Protein AF-A0A9D0THS8-F1 (afdb_monomer)

Sequence (162 aa):
NPSSRLIESGIALSIIFAAWNNLHPRFNQNRWKLAFAFGLLHGFGFAAVLADLGLSSKSLALSLLGFNIGVETGQLVILLFLFPLTFRLRNKYYYPGWILQRGSLAAASVAFIWLIERGANQNFSQAEFSLLSLLVFLSIFLIFTKATSGQVPRAVPLKTAP

Radius of gyration: 21.07 Å; Cα contacts (8 Å, |Δi|>4): 70; chains: 1; bounding box: 44×38×83 Å

Mean predicted aligned error: 11.08 Å

Solvent-accessible surface area (backbone atoms only — not comparable to full-atom values): 9140 Å² total; per-residue (Å²): 114,75,66,59,40,54,42,55,33,49,51,22,51,50,44,33,51,52,21,49,37,68,71,51,69,78,56,70,91,47,48,68,60,52,51,50,52,50,49,51,56,50,50,51,44,53,49,52,60,50,51,74,69,70,52,53,73,68,55,47,53,50,51,53,50,52,47,52,54,50,50,54,50,51,51,51,53,51,46,69,60,48,45,62,56,49,63,72,43,63,84,44,89,64,52,66,62,55,51,51,44,50,52,22,51,50,48,25,51,56,22,48,54,54,28,49,35,48,71,70,72,47,82,71,52,72,64,57,52,50,49,53,52,48,52,52,50,48,52,52,50,53,55,47,53,61,64,71,65,64,79,67,78,76,76,78,78,79,75,79,76,132

Structure (mmCIF, N/CA/C/O backbone):
data_AF-A0A9D0THS8-F1
#
_entry.id   AF-A0A9D0THS8-F1
#
loop_
_atom_site.group_PDB
_atom_site.id
_atom_site.type_symbol
_atom_site.label_atom_id
_atom_site.label_alt_id
_atom_site.label_comp_id
_atom_site.label_asym_id
_atom_site.label_entity_id
_atom_site.label_seq_id
_atom_site.pdbx_PDB_ins_code
_atom_site.Cartn_x
_atom_site.Cartn_y
_atom_site.Cartn_z
_atom_site.occupancy
_atom_site.B_iso_or_equiv
_atom_site.auth_seq_id
_atom_site.auth_comp_id
_atom_site.auth_asym_id
_atom_site.auth_atom_id
_atom_site.pdbx_PDB_model_num
ATOM 1 N N . ASN A 1 1 ? 19.935 -5.383 -10.721 1.00 55.69 1 ASN A N 1
ATOM 2 C CA . ASN A 1 1 ? 19.893 -3.928 -10.967 1.00 55.69 1 ASN A CA 1
ATOM 3 C C . ASN A 1 1 ? 19.774 -3.146 -9.665 1.00 55.69 1 ASN A C 1
ATOM 5 O O . ASN A 1 1 ? 18.837 -3.404 -8.918 1.00 55.69 1 ASN A O 1
ATOM 9 N N . PRO A 1 2 ? 20.701 -2.219 -9.364 1.00 61.91 2 PRO A N 1
ATOM 10 C CA . PRO A 1 2 ? 20.626 -1.364 -8.174 1.00 61.91 2 PRO A CA 1
ATOM 11 C C . PRO A 1 2 ? 19.379 -0.458 -8.165 1.00 61.91 2 PRO A C 1
ATOM 13 O O . PRO A 1 2 ? 18.838 -0.187 -7.100 1.00 61.91 2 PRO A O 1
ATOM 16 N N . SER A 1 3 ? 18.863 -0.071 -9.337 1.00 73.62 3 SER A N 1
ATOM 17 C CA . SER A 1 3 ? 17.634 0.724 -9.485 1.00 73.62 3 SER A CA 1
ATOM 18 C C . SER A 1 3 ? 16.372 0.015 -8.973 1.00 73.62 3 SER A C 1
ATOM 20 O O . SER A 1 3 ? 15.618 0.618 -8.215 1.00 73.62 3 SER A O 1
ATOM 22 N N . SER A 1 4 ? 16.169 -1.269 -9.305 1.00 78.31 4 SER A N 1
ATOM 23 C CA . SER A 1 4 ? 15.021 -2.062 -8.811 1.00 78.31 4 SER A CA 1
ATOM 24 C C . SER A 1 4 ? 14.984 -2.109 -7.286 1.00 78.31 4 SER A C 1
ATOM 26 O O . SER A 1 4 ? 13.946 -1.902 -6.669 1.00 78.31 4 SER A O 1
ATOM 28 N N . ARG A 1 5 ? 16.151 -2.274 -6.653 1.00 80.56 5 ARG A N 1
ATOM 29 C CA . ARG A 1 5 ? 16.249 -2.333 -5.188 1.00 80.56 5 ARG A CA 1
ATOM 30 C C . ARG A 1 5 ? 15.841 -1.027 -4.528 1.00 80.56 5 ARG A C 1
ATOM 32 O O . ARG A 1 5 ? 15.177 -1.062 -3.497 1.00 80.56 5 ARG A O 1
ATOM 39 N N . LEU A 1 6 ? 16.226 0.113 -5.104 1.00 84.31 6 LEU A N 1
ATOM 40 C CA . LEU A 1 6 ? 15.826 1.426 -4.595 1.00 84.31 6 LEU A CA 1
ATOM 41 C C . LEU A 1 6 ? 14.312 1.625 -4.699 1.00 84.31 6 LEU A C 1
ATOM 43 O O . LEU A 1 6 ? 13.701 2.123 -3.757 1.00 84.31 6 LEU A O 1
ATOM 47 N N . ILE A 1 7 ? 13.710 1.187 -5.805 1.00 84.88 7 ILE A N 1
ATOM 48 C CA . ILE A 1 7 ? 12.260 1.226 -6.011 1.00 84.88 7 ILE A CA 1
ATOM 49 C C . ILE A 1 7 ? 11.552 0.351 -4.972 1.00 84.88 7 ILE A C 1
ATOM 51 O O . ILE A 1 7 ? 10.692 0.841 -4.248 1.00 84.88 7 ILE A O 1
ATOM 55 N N . GLU A 1 8 ? 11.939 -0.919 -4.853 1.00 84.75 8 GLU A N 1
ATOM 56 C CA . GLU A 1 8 ? 11.339 -1.870 -3.909 1.00 84.75 8 GLU A CA 1
ATOM 57 C C . GLU A 1 8 ? 11.507 -1.410 -2.452 1.00 84.75 8 GLU A C 1
ATOM 59 O O . GLU A 1 8 ? 10.559 -1.455 -1.669 1.00 84.75 8 GLU A O 1
ATOM 64 N N . SER A 1 9 ? 12.674 -0.859 -2.104 1.00 89.44 9 SER A N 1
ATOM 65 C CA . SER A 1 9 ? 12.918 -0.263 -0.783 1.00 89.44 9 SER A CA 1
ATOM 66 C C . SER A 1 9 ? 12.047 0.975 -0.548 1.00 89.44 9 SER A C 1
ATOM 68 O O . SER A 1 9 ? 11.513 1.160 0.545 1.00 89.44 9 SER A O 1
ATOM 70 N N . GLY A 1 10 ? 11.852 1.810 -1.573 1.00 88.25 10 GLY A N 1
ATOM 71 C CA . GLY A 1 10 ? 10.934 2.948 -1.531 1.00 88.25 10 GLY A CA 1
ATOM 72 C C . GLY A 1 10 ? 9.480 2.519 -1.318 1.00 88.25 10 GLY A C 1
ATOM 73 O O . GLY A 1 10 ? 8.766 3.137 -0.525 1.00 88.25 10 GLY A O 1
ATOM 74 N N . ILE A 1 11 ? 9.051 1.426 -1.959 1.00 87.56 11 ILE A N 1
ATOM 75 C CA . ILE A 1 11 ? 7.718 0.841 -1.765 1.00 87.56 11 ILE A CA 1
ATOM 76 C C . ILE A 1 11 ? 7.584 0.354 -0.317 1.00 87.56 11 ILE A C 1
ATOM 78 O O . ILE A 1 11 ? 6.630 0.738 0.362 1.00 87.56 11 ILE A O 1
ATOM 82 N N . ALA A 1 12 ? 8.549 -0.410 0.197 1.00 89.00 12 ALA A N 1
ATOM 83 C CA . ALA A 1 12 ? 8.547 -0.879 1.582 1.00 89.00 12 ALA A CA 1
ATOM 84 C C . ALA A 1 12 ? 8.477 0.286 2.592 1.00 89.00 12 ALA A C 1
ATOM 86 O O . ALA A 1 12 ? 7.635 0.290 3.493 1.00 89.00 12 ALA A O 1
ATOM 87 N N . LEU A 1 13 ? 9.285 1.333 2.395 1.00 91.00 13 LEU A N 1
ATOM 88 C CA . LEU A 1 13 ? 9.259 2.549 3.215 1.00 91.00 13 LEU A CA 1
ATOM 89 C C . LEU A 1 13 ? 7.905 3.264 3.169 1.00 91.00 13 LEU A C 1
ATOM 91 O O . LEU A 1 13 ? 7.436 3.747 4.201 1.00 91.00 13 LEU A O 1
ATOM 95 N N . SER A 1 14 ? 7.244 3.305 2.009 1.00 89.12 14 SER A N 1
ATOM 96 C CA . SER A 1 14 ? 5.910 3.904 1.885 1.00 89.12 14 SER A CA 1
ATOM 97 C C . SER A 1 14 ? 4.859 3.166 2.725 1.00 89.12 14 SER A C 1
ATOM 99 O O . SER A 1 14 ? 4.018 3.811 3.352 1.00 89.12 14 SER A O 1
ATOM 101 N N . ILE A 1 15 ? 4.951 1.832 2.825 1.00 89.12 15 ILE A N 1
ATOM 102 C CA . ILE A 1 15 ? 4.054 1.010 3.653 1.00 89.12 15 ILE A CA 1
ATOM 103 C C . ILE A 1 15 ? 4.320 1.266 5.139 1.00 89.12 15 ILE A C 1
ATOM 105 O O . ILE A 1 15 ? 3.374 1.467 5.902 1.00 89.12 15 ILE A O 1
ATOM 109 N N . ILE A 1 16 ? 5.591 1.326 5.551 1.00 90.75 16 ILE A N 1
ATOM 110 C CA . ILE A 1 16 ? 5.978 1.667 6.930 1.00 90.75 16 ILE A CA 1
ATOM 111 C C . ILE A 1 16 ? 5.442 3.054 7.302 1.00 90.75 16 ILE A C 1
ATOM 113 O O . ILE A 1 16 ? 4.838 3.220 8.364 1.00 90.75 16 ILE A O 1
ATOM 117 N N . PHE A 1 17 ? 5.607 4.044 6.420 1.00 90.19 17 PHE A N 1
ATOM 118 C CA . PHE A 1 17 ? 5.069 5.385 6.636 1.00 90.19 17 PHE A CA 1
ATOM 119 C C . PHE A 1 17 ? 3.543 5.369 6.750 1.00 90.19 17 PHE A C 1
ATOM 121 O O . PHE A 1 17 ? 2.991 5.994 7.656 1.00 90.19 17 PHE A O 1
ATOM 128 N N . ALA A 1 18 ? 2.846 4.664 5.853 1.00 85.19 18 ALA A N 1
ATOM 129 C CA . ALA A 1 18 ? 1.389 4.575 5.870 1.00 85.19 18 ALA A CA 1
ATOM 130 C C . ALA A 1 18 ? 0.883 3.948 7.178 1.00 85.19 18 ALA A C 1
ATOM 132 O O . ALA A 1 18 ? -0.021 4.488 7.816 1.00 85.19 18 ALA A O 1
ATOM 133 N N . ALA A 1 19 ? 1.518 2.862 7.623 1.00 86.06 19 ALA A N 1
ATOM 134 C CA . ALA A 1 19 ? 1.238 2.223 8.901 1.00 86.06 19 ALA A CA 1
ATOM 135 C C . ALA A 1 19 ? 1.489 3.163 10.088 1.00 86.06 19 ALA A C 1
ATOM 137 O O . ALA A 1 19 ? 0.646 3.283 10.978 1.00 86.06 19 ALA A O 1
ATOM 138 N N . TRP A 1 20 ? 2.609 3.885 10.094 1.00 89.56 20 TRP A N 1
ATOM 139 C CA . TRP A 1 20 ? 2.895 4.868 11.135 1.00 89.56 20 TRP A CA 1
ATOM 140 C C . TRP A 1 20 ? 1.864 6.003 11.161 1.00 89.56 20 TRP A C 1
ATOM 142 O O . TRP A 1 20 ? 1.381 6.353 12.237 1.00 89.56 20 TRP A O 1
ATOM 152 N N . ASN A 1 21 ? 1.465 6.532 10.000 1.00 85.44 21 ASN A N 1
ATOM 153 C CA . ASN A 1 21 ? 0.441 7.573 9.902 1.00 85.44 21 ASN A CA 1
ATOM 154 C C . ASN A 1 21 ? -0.964 7.059 10.276 1.00 85.44 21 ASN A C 1
ATOM 156 O O . ASN A 1 21 ? -1.786 7.840 10.744 1.00 85.44 21 ASN A O 1
ATOM 160 N N . ASN A 1 22 ? -1.247 5.762 10.137 1.00 83.62 22 ASN A N 1
ATOM 161 C CA . ASN A 1 22 ? -2.479 5.1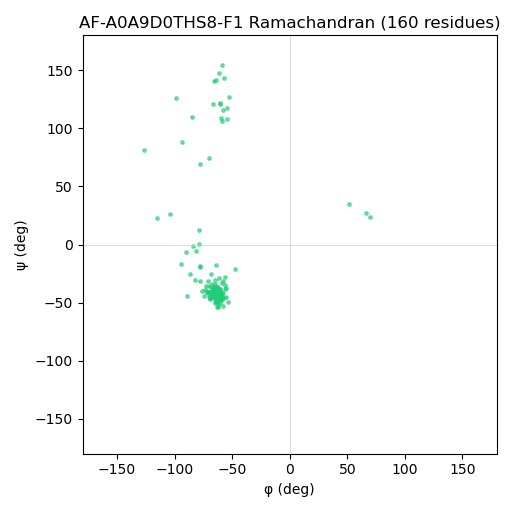66 10.666 1.00 83.62 22 ASN A CA 1
ATOM 162 C C . ASN A 1 22 ? -2.487 5.110 12.204 1.00 83.62 22 ASN A C 1
ATOM 164 O O . ASN A 1 22 ? -3.538 5.296 12.814 1.00 83.62 22 ASN A O 1
ATOM 168 N N . LEU A 1 23 ? -1.329 4.872 12.830 1.00 83.25 23 LEU A N 1
ATOM 169 C CA . LEU A 1 23 ? -1.169 4.863 14.292 1.00 83.25 23 LEU A CA 1
ATOM 170 C C . LEU A 1 23 ? -1.139 6.276 14.886 1.00 83.25 23 LEU A C 1
ATOM 172 O O . LEU A 1 23 ? -1.712 6.523 15.945 1.00 83.25 23 LEU A O 1
ATOM 176 N N . HIS A 1 24 ? -0.474 7.198 14.194 1.00 84.62 24 HIS A N 1
ATOM 177 C CA . HIS A 1 24 ? -0.273 8.585 14.595 1.00 84.62 24 HIS A CA 1
ATOM 178 C C . HIS A 1 24 ? -0.745 9.500 13.457 1.00 84.62 24 HIS A C 1
ATOM 180 O O . HIS A 1 24 ? 0.083 9.955 12.665 1.00 84.62 24 HIS A O 1
ATOM 186 N N . PRO A 1 25 ? -2.060 9.773 13.345 1.00 78.25 25 PRO A N 1
ATOM 187 C CA . PRO A 1 25 ? -2.654 10.486 12.212 1.00 78.25 25 PRO A CA 1
ATOM 188 C C . PRO A 1 25 ? -2.280 11.974 12.188 1.00 78.25 25 PRO A C 1
ATOM 190 O O . PRO A 1 25 ? -3.091 12.851 12.482 1.00 78.25 25 PRO A O 1
ATOM 193 N N . ARG A 1 26 ? -1.031 12.270 11.808 1.00 77.81 26 ARG A N 1
ATOM 194 C CA . ARG A 1 26 ? -0.480 13.627 11.684 1.00 77.81 26 ARG A CA 1
ATOM 195 C C . ARG A 1 26 ? -0.750 14.264 10.326 1.00 77.81 26 ARG A C 1
ATOM 197 O O . ARG A 1 26 ? -0.839 15.483 10.247 1.00 77.81 26 ARG A O 1
ATOM 204 N N . PHE A 1 27 ? -0.938 13.472 9.270 1.00 76.69 27 PHE A N 1
ATOM 205 C CA . PHE A 1 27 ? -1.118 13.982 7.903 1.00 76.69 27 PHE A CA 1
ATOM 206 C C . PHE A 1 27 ? -2.570 13.937 7.402 1.00 76.69 27 PHE A C 1
ATOM 208 O O . PHE A 1 27 ? -2.820 13.896 6.198 1.00 76.69 27 PHE A O 1
ATOM 215 N N . ASN A 1 28 ? -3.555 13.982 8.305 1.00 70.38 28 ASN A N 1
ATOM 216 C CA . ASN A 1 28 ? -4.971 13.869 7.935 1.00 70.38 28 ASN A CA 1
ATOM 217 C C . ASN A 1 28 ? -5.461 14.940 6.949 1.00 70.38 28 ASN A C 1
ATOM 219 O O . ASN A 1 28 ? -6.301 14.634 6.107 1.00 70.38 28 ASN A O 1
ATOM 223 N N . GLN A 1 29 ? -4.923 16.159 7.009 1.00 72.50 29 GLN A N 1
ATOM 224 C CA . GLN A 1 29 ? -5.336 17.254 6.121 1.00 72.50 29 GLN A CA 1
ATOM 225 C C . GLN A 1 29 ? -4.738 17.146 4.704 1.00 72.50 29 GLN A C 1
ATOM 227 O O . GLN A 1 29 ? -5.265 17.728 3.763 1.00 72.50 29 GLN A O 1
ATOM 232 N N . ASN A 1 30 ? -3.672 16.355 4.523 1.00 80.06 30 ASN A N 1
ATOM 233 C CA . ASN A 1 30 ? -2.935 16.220 3.260 1.00 80.06 30 ASN A CA 1
ATOM 234 C C . ASN A 1 30 ? -3.027 14.804 2.663 1.00 80.06 30 ASN A C 1
ATOM 236 O O . A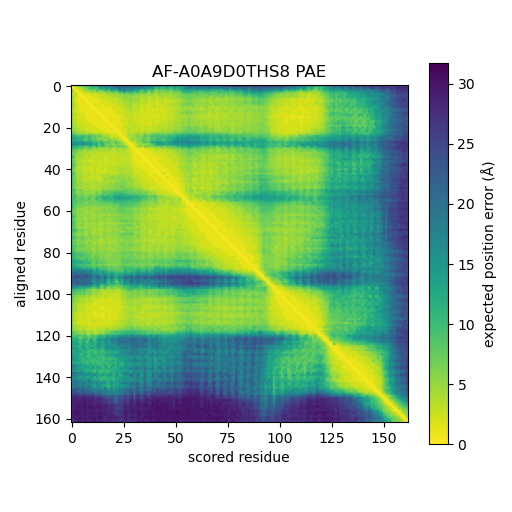SN A 1 30 ? -2.170 14.405 1.874 1.00 80.06 30 ASN A O 1
ATOM 240 N N . ARG A 1 31 ? -4.065 14.033 3.016 1.00 78.31 31 ARG A N 1
ATOM 241 C CA . ARG A 1 31 ? -4.236 12.637 2.569 1.00 78.31 31 ARG A CA 1
ATOM 242 C C . ARG A 1 31 ? -4.207 12.478 1.050 1.00 78.31 31 ARG A C 1
ATOM 244 O O . ARG A 1 31 ? -3.615 11.523 0.566 1.00 78.31 31 ARG A O 1
ATOM 251 N N . TRP A 1 32 ? -4.779 13.423 0.304 1.00 82.94 32 TRP A N 1
ATOM 252 C CA . TRP A 1 32 ? -4.767 13.381 -1.161 1.00 82.94 32 TRP A CA 1
ATOM 253 C C . TRP A 1 32 ? -3.348 13.513 -1.739 1.00 82.94 32 TRP A C 1
ATOM 255 O O . TRP A 1 32 ? -3.007 12.807 -2.683 1.00 82.94 32 TRP A O 1
ATOM 265 N N . LYS A 1 33 ? -2.488 14.349 -1.131 1.00 86.94 33 LYS A N 1
ATOM 266 C CA . LYS A 1 33 ? -1.081 14.503 -1.541 1.00 86.94 33 LYS A CA 1
ATOM 267 C C . LYS A 1 33 ? -0.295 13.223 -1.285 1.00 86.94 33 LYS A C 1
ATOM 269 O O . LYS A 1 33 ? 0.488 12.809 -2.131 1.00 86.94 33 LYS A O 1
ATOM 274 N N . LEU A 1 34 ? -0.527 12.591 -0.133 1.00 82.00 34 LEU A N 1
ATOM 275 C CA . LEU A 1 34 ? 0.081 11.303 0.201 1.00 82.00 34 LEU A CA 1
ATOM 276 C C . LEU A 1 34 ? -0.380 10.197 -0.750 1.00 82.00 34 LEU A C 1
ATOM 278 O O . LEU A 1 34 ? 0.456 9.459 -1.258 1.00 82.00 34 LEU A O 1
ATOM 282 N N . ALA A 1 35 ? -1.682 10.116 -1.034 1.00 81.25 35 ALA A N 1
ATOM 283 C CA . ALA A 1 35 ? -2.230 9.153 -1.984 1.00 81.25 35 ALA A CA 1
ATOM 284 C C . ALA A 1 35 ? -1.628 9.337 -3.385 1.00 81.25 35 ALA A C 1
ATOM 286 O O . ALA A 1 35 ? -1.231 8.359 -4.010 1.00 81.25 35 ALA A O 1
ATOM 287 N N . PHE A 1 36 ? -1.480 10.583 -3.842 1.00 83.94 36 PHE A N 1
ATOM 288 C CA . PHE A 1 36 ? -0.831 10.893 -5.114 1.00 83.94 36 PHE A CA 1
ATOM 289 C C . PHE A 1 36 ? 0.654 10.499 -5.128 1.00 83.94 36 PHE A C 1
ATOM 291 O O . PHE A 1 36 ? 1.103 9.827 -6.052 1.00 83.94 36 PHE A O 1
ATOM 298 N N . ALA A 1 37 ? 1.414 10.862 -4.089 1.00 87.69 37 ALA A N 1
ATOM 299 C CA . ALA A 1 37 ? 2.835 10.530 -3.988 1.00 87.69 37 ALA A CA 1
ATOM 300 C C . ALA A 1 37 ? 3.075 9.012 -3.942 1.00 87.69 37 ALA A C 1
ATOM 302 O O . ALA A 1 37 ? 3.963 8.502 -4.624 1.00 87.69 37 ALA A O 1
ATOM 303 N N . PHE A 1 38 ? 2.261 8.281 -3.177 1.00 86.38 38 PHE A N 1
ATOM 304 C CA . PHE A 1 38 ? 2.308 6.820 -3.144 1.00 86.38 38 PHE A CA 1
ATOM 305 C C . PHE A 1 38 ? 1.881 6.214 -4.475 1.00 86.38 38 PHE A C 1
ATOM 307 O O . PHE A 1 38 ? 2.574 5.334 -4.974 1.00 86.38 38 PHE A O 1
ATOM 314 N N . GLY A 1 39 ? 0.824 6.731 -5.101 1.00 84.19 39 GLY A N 1
ATOM 315 C CA . GLY A 1 39 ? 0.403 6.306 -6.434 1.00 84.19 39 GLY A CA 1
ATOM 316 C C . GLY A 1 39 ? 1.520 6.438 -7.471 1.00 84.19 39 GLY A C 1
ATOM 317 O O . GLY A 1 39 ? 1.782 5.489 -8.203 1.00 84.19 39 GLY A O 1
ATOM 318 N N . LEU A 1 40 ? 2.242 7.564 -7.488 1.00 86.56 40 LEU A N 1
ATOM 319 C CA . LEU A 1 40 ? 3.387 7.760 -8.384 1.00 86.56 40 LEU A CA 1
ATOM 320 C C . LEU A 1 40 ? 4.533 6.788 -8.095 1.00 86.56 40 LEU A C 1
ATOM 322 O O . LEU A 1 40 ? 5.046 6.160 -9.017 1.00 86.56 40 LEU A O 1
ATOM 326 N N . LEU A 1 41 ? 4.928 6.647 -6.827 1.00 84.31 41 LEU A N 1
ATOM 327 C CA . LEU A 1 41 ? 6.030 5.765 -6.435 1.00 84.31 41 LEU A CA 1
ATOM 328 C C . LEU A 1 41 ? 5.744 4.311 -6.835 1.00 84.31 41 LEU A C 1
ATOM 330 O O . LEU A 1 41 ? 6.592 3.650 -7.435 1.00 84.31 41 LEU A O 1
ATOM 334 N N . HIS A 1 42 ? 4.538 3.826 -6.541 1.00 84.81 42 HIS A N 1
ATOM 335 C CA . HIS A 1 42 ? 4.119 2.461 -6.866 1.00 84.81 42 HIS A CA 1
ATOM 336 C C . HIS A 1 42 ? 3.931 2.275 -8.375 1.00 84.81 42 HIS A C 1
ATOM 338 O O . HIS A 1 42 ? 4.370 1.266 -8.925 1.00 84.81 42 HIS A O 1
ATOM 344 N N . GLY A 1 43 ? 3.349 3.265 -9.060 1.00 84.69 43 GLY A N 1
ATOM 345 C CA . GLY A 1 43 ? 3.167 3.259 -10.510 1.00 84.69 43 GLY A CA 1
ATOM 346 C C . GLY A 1 43 ? 4.491 3.190 -11.273 1.00 84.69 43 GLY A C 1
ATOM 347 O O . GLY A 1 43 ? 4.615 2.394 -12.201 1.00 84.69 43 GLY A O 1
ATOM 348 N N . PHE A 1 44 ? 5.509 3.947 -10.849 1.00 84.81 44 PHE A N 1
ATOM 349 C CA . PHE A 1 44 ? 6.851 3.847 -11.429 1.00 84.81 44 PHE A CA 1
ATOM 350 C C . PHE A 1 44 ? 7.518 2.508 -11.136 1.00 84.81 44 PHE A C 1
ATOM 352 O O . PHE A 1 44 ? 8.181 1.962 -12.017 1.00 84.81 44 PHE A O 1
ATOM 359 N N . GLY A 1 45 ? 7.324 1.951 -9.938 1.00 84.38 45 GLY A N 1
ATOM 360 C CA . GLY A 1 45 ? 7.877 0.641 -9.620 1.00 84.38 45 GLY A CA 1
ATOM 361 C C . GLY A 1 45 ? 7.285 -0.480 -10.465 1.00 84.38 45 GLY A C 1
ATOM 362 O O . GLY A 1 45 ? 8.020 -1.303 -11.004 1.00 84.38 45 GLY A O 1
ATOM 363 N N . PHE A 1 46 ? 5.972 -0.457 -10.673 1.00 84.31 46 PHE A N 1
ATOM 364 C CA . PHE A 1 46 ? 5.304 -1.391 -11.572 1.00 84.31 46 PHE A CA 1
ATOM 365 C C . PHE A 1 46 ? 5.714 -1.187 -13.039 1.00 84.31 46 PHE A C 1
ATOM 367 O O . PHE A 1 46 ? 5.991 -2.157 -13.745 1.00 84.31 46 PHE A O 1
ATOM 374 N N . ALA A 1 47 ? 5.819 0.067 -13.493 1.00 84.69 47 ALA A N 1
ATOM 375 C CA . ALA A 1 47 ? 6.272 0.386 -14.845 1.00 84.69 47 ALA A CA 1
ATOM 376 C C . ALA A 1 47 ? 7.701 -0.109 -15.116 1.00 84.69 47 ALA A C 1
ATOM 378 O O . ALA A 1 47 ? 7.958 -0.613 -16.206 1.00 84.69 47 ALA A O 1
ATOM 379 N N . ALA A 1 48 ? 8.609 -0.009 -14.139 1.00 82.88 48 ALA A N 1
ATOM 380 C CA . ALA A 1 48 ? 9.974 -0.520 -14.259 1.00 82.88 48 ALA A CA 1
ATOM 381 C C . ALA A 1 48 ? 9.997 -2.044 -14.464 1.00 82.88 48 ALA A C 1
ATOM 383 O O . ALA A 1 48 ? 10.661 -2.526 -15.376 1.00 82.88 48 ALA A O 1
ATOM 384 N N . VAL A 1 49 ? 9.198 -2.789 -13.692 1.00 83.06 49 VAL A N 1
ATOM 385 C CA . VAL A 1 49 ? 9.073 -4.250 -13.844 1.00 83.06 49 VAL A CA 1
ATOM 386 C C . VAL A 1 49 ? 8.491 -4.627 -15.209 1.00 83.06 49 VAL A C 1
ATOM 388 O O . VAL A 1 49 ? 8.973 -5.554 -15.851 1.00 83.06 49 VAL A O 1
ATOM 391 N N . LEU A 1 50 ? 7.472 -3.907 -15.687 1.00 83.88 50 LEU A N 1
ATOM 392 C CA . LEU A 1 50 ? 6.899 -4.142 -17.017 1.00 83.88 50 LEU A CA 1
ATOM 393 C C . LEU A 1 50 ? 7.861 -3.774 -18.155 1.00 83.88 50 LEU A C 1
ATOM 395 O O . LEU A 1 50 ? 7.832 -4.413 -19.206 1.00 83.88 50 LEU A O 1
ATOM 399 N N . ALA A 1 51 ? 8.694 -2.749 -17.971 1.00 81.19 51 ALA A N 1
ATOM 400 C CA . ALA A 1 51 ? 9.701 -2.358 -18.952 1.00 81.19 51 ALA A CA 1
ATOM 401 C C . ALA A 1 51 ? 10.778 -3.443 -19.117 1.00 81.19 51 ALA A C 1
ATOM 403 O O . ALA A 1 51 ? 11.195 -3.714 -20.244 1.00 81.19 51 ALA A O 1
ATOM 404 N N . ASP A 1 52 ? 11.147 -4.129 -18.030 1.00 84.31 52 ASP A N 1
ATOM 405 C CA . ASP A 1 52 ? 12.087 -5.258 -18.054 1.00 84.31 52 ASP A CA 1
ATOM 406 C C . ASP A 1 52 ? 11.552 -6.468 -18.852 1.00 84.31 52 ASP A C 1
ATOM 408 O O . ASP A 1 52 ? 12.333 -7.305 -19.301 1.00 84.31 52 ASP A O 1
ATOM 412 N N . LEU A 1 53 ? 10.237 -6.545 -19.107 1.00 85.25 53 LEU A N 1
ATOM 413 C CA . LEU A 1 53 ? 9.625 -7.574 -19.964 1.00 85.25 53 LEU A CA 1
ATOM 414 C C . LEU A 1 53 ? 9.787 -7.295 -21.472 1.00 85.25 53 LEU A C 1
ATOM 416 O O . LEU A 1 53 ? 9.285 -8.064 -22.291 1.00 85.25 53 LEU A O 1
ATOM 420 N N . GLY A 1 54 ? 10.448 -6.199 -21.861 1.00 83.62 54 GLY A N 1
ATOM 421 C CA . GLY A 1 54 ? 10.692 -5.859 -23.268 1.00 83.62 54 GLY A CA 1
ATOM 422 C C . GLY A 1 54 ? 9.431 -5.451 -24.038 1.00 83.62 54 GLY A C 1
ATOM 423 O O . GLY A 1 54 ? 9.374 -5.579 -25.261 1.00 83.62 54 GLY A O 1
ATOM 424 N N . LEU A 1 55 ? 8.398 -4.979 -23.334 1.00 85.50 55 LEU A N 1
ATOM 425 C CA . LEU A 1 55 ? 7.139 -4.553 -23.940 1.00 85.50 55 LEU A CA 1
ATOM 426 C C . LEU A 1 55 ? 7.333 -3.317 -24.830 1.00 85.50 55 LEU A C 1
ATOM 428 O O . LEU A 1 55 ? 8.012 -2.359 -24.465 1.00 85.50 55 LEU A O 1
ATOM 432 N N . SER A 1 56 ? 6.639 -3.285 -25.971 1.00 89.81 56 SER A N 1
ATOM 433 C CA . SER A 1 56 ? 6.494 -2.054 -26.759 1.00 89.81 56 SER A CA 1
ATOM 434 C C . SER A 1 56 ? 5.828 -0.946 -25.929 1.00 89.81 56 SER A C 1
ATOM 436 O O . SER A 1 56 ? 5.019 -1.231 -25.038 1.00 89.81 56 SER A O 1
ATOM 438 N N . SER A 1 57 ? 6.074 0.327 -26.255 1.00 86.69 57 SER A N 1
ATOM 439 C CA . SER A 1 57 ? 5.470 1.464 -25.536 1.00 86.69 57 SER A CA 1
ATOM 440 C C . SER A 1 57 ? 3.937 1.408 -25.513 1.00 86.69 57 SER A C 1
ATOM 442 O O . SER A 1 57 ? 3.316 1.761 -24.512 1.00 86.69 57 SER A O 1
ATOM 444 N N . LYS A 1 58 ? 3.316 0.902 -26.589 1.00 90.81 58 LYS A N 1
ATOM 445 C CA . LYS A 1 58 ? 1.860 0.720 -26.674 1.00 90.81 58 LYS A CA 1
ATOM 446 C C . LYS A 1 58 ? 1.361 -0.362 -25.714 1.00 90.81 58 LYS A C 1
ATOM 448 O O . LYS A 1 58 ? 0.372 -0.146 -25.020 1.00 90.81 58 LYS A O 1
ATOM 453 N N . SER A 1 59 ? 2.040 -1.509 -25.656 1.00 89.31 59 SER A N 1
ATOM 454 C CA . SER A 1 59 ? 1.699 -2.575 -24.705 1.00 89.31 59 SER A CA 1
ATOM 455 C C . SER A 1 59 ? 1.939 -2.149 -23.260 1.00 89.31 59 SER A C 1
ATOM 457 O O . SER A 1 59 ? 1.091 -2.422 -22.424 1.00 89.31 59 SER A O 1
ATOM 459 N N . LEU A 1 60 ? 3.015 -1.405 -22.976 1.00 88.44 60 LEU A N 1
ATOM 460 C CA . LEU A 1 60 ? 3.273 -0.849 -21.647 1.00 88.44 60 LEU A CA 1
ATOM 461 C C . LEU A 1 60 ? 2.130 0.075 -21.203 1.00 88.44 60 LEU A C 1
ATOM 463 O O . LEU A 1 60 ? 1.604 -0.084 -20.105 1.00 88.44 60 LEU A O 1
ATOM 467 N N . ALA A 1 61 ? 1.697 0.996 -22.069 1.00 89.06 61 ALA A N 1
ATOM 468 C CA . ALA A 1 61 ? 0.581 1.893 -21.777 1.00 89.06 61 ALA A CA 1
ATOM 469 C C . ALA A 1 61 ? -0.732 1.131 -21.516 1.00 89.06 61 ALA A C 1
ATOM 471 O O . ALA A 1 61 ? -1.444 1.442 -20.562 1.00 89.06 61 ALA A O 1
ATOM 472 N N . LEU A 1 62 ? -1.034 0.101 -22.317 1.00 92.69 62 LEU A N 1
ATOM 473 C CA . LEU A 1 62 ? -2.206 -0.758 -22.108 1.00 92.69 62 LEU A CA 1
ATOM 474 C C . LEU A 1 62 ? -2.118 -1.554 -20.800 1.00 92.69 62 LEU 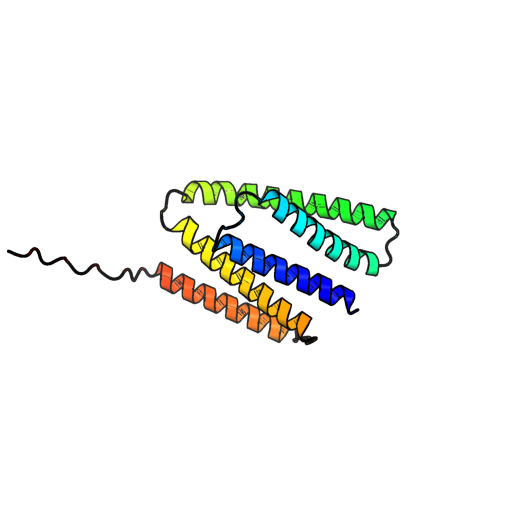A C 1
ATOM 476 O O . LEU A 1 62 ? -3.111 -1.636 -20.080 1.00 92.69 62 LEU A O 1
ATOM 480 N N . SER A 1 63 ? -0.948 -2.097 -20.461 1.00 90.12 63 SER A N 1
ATOM 481 C CA . SER A 1 63 ? -0.719 -2.805 -19.197 1.00 90.12 63 SER A CA 1
ATOM 482 C C . SER A 1 63 ? -0.886 -1.883 -17.991 1.00 90.12 63 SER A C 1
ATOM 484 O O . SER A 1 63 ? -1.522 -2.272 -17.016 1.00 90.12 63 SER A O 1
ATOM 486 N N . LEU A 1 64 ? -0.381 -0.647 -18.062 1.00 87.94 64 LEU A N 1
ATOM 487 C CA . LEU A 1 64 ? -0.572 0.357 -17.013 1.00 87.94 64 LEU A CA 1
ATOM 488 C C . LEU A 1 64 ? -2.047 0.741 -16.860 1.00 87.94 64 LEU A C 1
ATOM 490 O O . LEU A 1 64 ? -2.544 0.838 -15.738 1.00 87.94 64 LEU A O 1
ATOM 494 N N . LEU A 1 65 ? -2.765 0.929 -17.967 1.00 89.75 65 LEU A N 1
ATOM 495 C CA . LEU A 1 65 ? -4.193 1.241 -17.941 1.00 89.75 65 LEU A CA 1
ATOM 496 C C . LEU A 1 65 ? -5.009 0.081 -17.352 1.00 89.75 65 LEU A C 1
ATOM 498 O O . LEU A 1 65 ? -5.809 0.298 -16.443 1.00 89.75 65 LEU A O 1
ATOM 502 N N . GLY A 1 66 ? -4.762 -1.151 -17.806 1.00 91.44 66 GLY A N 1
ATOM 503 C CA . GLY A 1 66 ? -5.415 -2.353 -17.284 1.00 91.44 66 GLY A CA 1
ATOM 504 C C . GLY A 1 66 ? -5.123 -2.591 -15.802 1.00 91.44 66 GLY A C 1
ATOM 505 O O . GLY A 1 66 ? -6.029 -2.937 -15.049 1.00 91.44 66 GLY A O 1
ATOM 506 N N . PHE A 1 67 ? -3.890 -2.328 -15.360 1.00 86.88 67 PHE A N 1
ATOM 507 C CA . PHE A 1 67 ? -3.518 -2.387 -13.949 1.00 86.88 67 PHE A CA 1
ATOM 508 C C . PHE A 1 67 ? -4.303 -1.379 -13.104 1.00 86.88 67 PHE A C 1
ATOM 510 O O . PHE A 1 67 ? -4.887 -1.772 -12.099 1.00 86.88 67 PHE A O 1
ATOM 517 N N . ASN A 1 68 ? -4.382 -0.109 -13.520 1.00 86.94 68 ASN A N 1
ATOM 518 C CA . ASN A 1 68 ? -5.139 0.909 -12.780 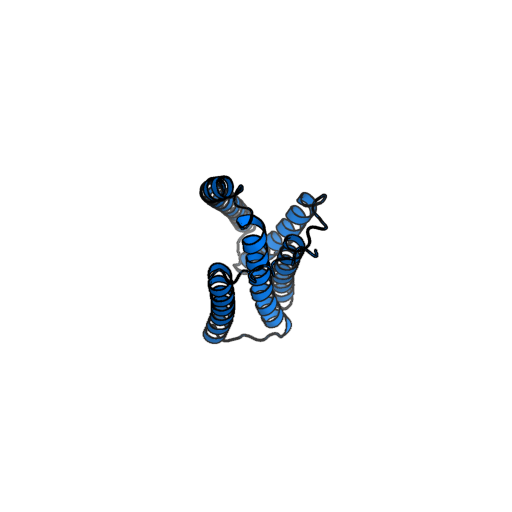1.00 86.94 68 ASN A CA 1
ATOM 519 C C . ASN A 1 68 ? -6.630 0.554 -12.685 1.00 86.94 68 ASN A C 1
ATOM 521 O O . ASN A 1 68 ? -7.205 0.630 -11.602 1.00 86.94 68 ASN A O 1
ATOM 525 N N . ILE A 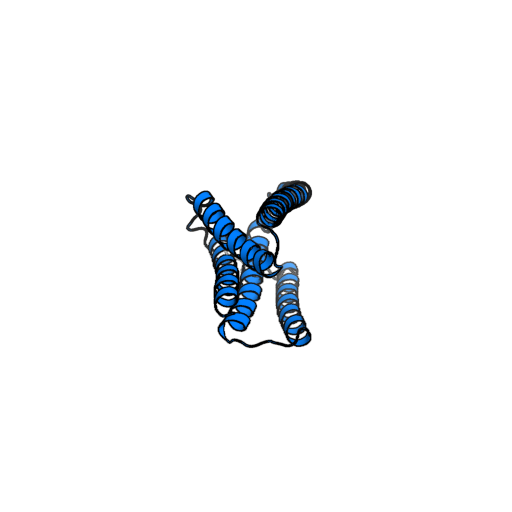1 69 ? -7.240 0.096 -13.785 1.00 91.00 69 ILE A N 1
ATOM 526 C CA . ILE A 1 69 ? -8.635 -0.375 -13.780 1.00 91.00 69 ILE A CA 1
ATOM 527 C C . ILE A 1 69 ? -8.803 -1.566 -12.830 1.00 91.00 69 ILE A C 1
ATOM 529 O O . ILE A 1 69 ? -9.768 -1.615 -12.067 1.00 91.00 69 ILE A O 1
ATOM 533 N N . GLY A 1 70 ? -7.867 -2.516 -12.852 1.00 90.88 70 GLY A N 1
ATOM 534 C CA . GLY A 1 70 ? -7.874 -3.672 -11.960 1.00 90.88 70 GLY A CA 1
ATOM 535 C C . GLY A 1 70 ? -7.780 -3.281 -10.483 1.00 90.88 70 GLY A C 1
ATOM 536 O O . GLY A 1 70 ? -8.549 -3.795 -9.673 1.00 90.88 70 GLY A O 1
ATOM 537 N N . VAL A 1 71 ? -6.891 -2.344 -10.135 1.00 86.62 71 VAL A N 1
ATOM 538 C CA . VAL A 1 71 ? -6.735 -1.829 -8.764 1.00 86.62 71 VAL A CA 1
ATOM 539 C C . VAL A 1 71 ? -8.002 -1.120 -8.299 1.00 86.62 71 VAL A C 1
ATOM 541 O O . VAL A 1 71 ? -8.508 -1.456 -7.230 1.00 86.62 71 VAL A O 1
ATOM 544 N N . GLU A 1 72 ? -8.547 -0.205 -9.104 1.00 87.94 72 GLU A N 1
ATOM 545 C CA . GLU A 1 72 ? -9.778 0.525 -8.772 1.00 87.94 72 GLU A CA 1
ATOM 546 C C . GLU A 1 72 ? -10.949 -0.450 -8.579 1.00 87.94 72 GLU A C 1
ATOM 548 O O . GLU A 1 72 ? -11.670 -0.395 -7.584 1.00 87.94 72 GLU A O 1
ATOM 553 N N . THR A 1 73 ? -11.085 -1.433 -9.474 1.00 89.69 73 THR A N 1
ATOM 554 C CA . THR A 1 73 ? -12.120 -2.473 -9.372 1.00 89.69 73 THR A CA 1
ATOM 555 C C . THR A 1 73 ? -11.947 -3.307 -8.103 1.00 89.69 73 THR A C 1
ATOM 557 O O . THR A 1 73 ? -12.910 -3.528 -7.371 1.00 89.69 73 THR A O 1
ATOM 560 N N . GLY A 1 74 ? -10.723 -3.745 -7.797 1.00 86.56 74 GLY A N 1
ATOM 561 C CA . GLY A 1 74 ? -10.423 -4.497 -6.580 1.00 86.56 74 GLY A CA 1
ATOM 562 C C . GLY A 1 74 ? -10.736 -3.701 -5.311 1.00 86.56 74 GLY A C 1
ATOM 563 O O . GLY A 1 74 ? -11.339 -4.237 -4.381 1.00 86.56 74 GLY A O 1
ATOM 564 N N . GLN A 1 75 ? -10.398 -2.410 -5.286 1.00 87.50 75 GLN A N 1
ATOM 565 C CA . GLN A 1 75 ? -10.719 -1.509 -4.178 1.00 87.50 75 GLN A CA 1
ATOM 566 C C . GLN A 1 75 ? -12.230 -1.338 -4.003 1.00 87.50 75 GLN A C 1
ATOM 568 O O . GLN A 1 75 ? -12.716 -1.439 -2.876 1.00 87.50 75 GLN A O 1
ATOM 573 N N . LEU A 1 76 ? -12.982 -1.150 -5.091 1.00 86.44 76 LEU A N 1
ATOM 574 C CA . LEU A 1 76 ? -14.444 -1.062 -5.057 1.00 86.44 76 LEU A CA 1
ATOM 575 C C . LEU A 1 76 ? -15.084 -2.354 -4.541 1.00 86.44 76 LEU A C 1
ATOM 577 O O . LEU A 1 76 ? -15.993 -2.293 -3.716 1.00 86.44 76 LEU A O 1
ATOM 581 N N . VAL A 1 77 ? -14.585 -3.518 -4.964 1.00 90.56 77 VAL A N 1
ATOM 582 C CA . VAL A 1 77 ? -15.051 -4.825 -4.478 1.00 90.56 77 VAL A CA 1
ATOM 583 C C . VAL A 1 77 ? -14.780 -4.975 -2.980 1.00 90.56 77 VAL A C 1
ATOM 585 O O . VAL A 1 77 ? -15.687 -5.310 -2.220 1.00 90.56 77 VAL A O 1
ATOM 588 N N . ILE A 1 78 ? -13.561 -4.681 -2.523 1.00 83.19 78 ILE A N 1
ATOM 589 C CA . ILE A 1 78 ? -13.215 -4.727 -1.095 1.00 83.19 78 ILE A CA 1
ATOM 590 C C . ILE A 1 78 ? -14.111 -3.774 -0.295 1.00 83.19 78 ILE A C 1
ATOM 592 O O . ILE A 1 78 ? -14.632 -4.155 0.755 1.00 83.19 78 ILE A O 1
ATOM 596 N N . LEU A 1 79 ? -14.322 -2.553 -0.793 1.00 83.00 79 LEU A N 1
ATOM 597 C CA . LEU A 1 79 ? -15.175 -1.553 -0.157 1.00 83.00 79 LEU A CA 1
ATOM 598 C C . LEU A 1 79 ? -16.626 -2.033 -0.081 1.00 83.00 79 LEU A C 1
ATOM 600 O O . LEU A 1 79 ? -17.229 -1.927 0.982 1.00 83.00 79 LEU A O 1
ATOM 604 N N . LEU A 1 80 ? -17.159 -2.639 -1.143 1.00 88.75 80 LEU A N 1
ATOM 605 C CA . LEU A 1 80 ? -18.519 -3.180 -1.184 1.00 88.75 80 LEU A CA 1
ATOM 606 C C . LEU A 1 80 ? -18.782 -4.200 -0.063 1.00 88.75 80 LEU A C 1
ATOM 608 O O . LEU A 1 80 ? -19.860 -4.189 0.530 1.00 88.75 80 LEU A O 1
ATOM 612 N N . PHE A 1 81 ? -17.801 -5.044 0.268 1.00 86.88 81 PHE A N 1
ATOM 613 C CA . PHE A 1 81 ? -17.941 -6.064 1.314 1.00 86.88 81 PHE A CA 1
ATOM 614 C C . PHE A 1 81 ? -17.559 -5.570 2.716 1.00 86.88 81 PHE A C 1
ATOM 616 O O . PHE A 1 81 ? -18.269 -5.844 3.688 1.00 86.88 81 PHE A O 1
ATOM 623 N N . LEU A 1 82 ? -16.451 -4.838 2.856 1.00 78.81 82 LEU A N 1
ATOM 624 C CA . LEU A 1 82 ? -15.969 -4.388 4.165 1.00 78.81 82 LEU A CA 1
ATOM 625 C C . LEU A 1 82 ? -16.751 -3.192 4.705 1.00 78.81 82 LEU A C 1
ATOM 627 O O . LEU A 1 82 ? -16.905 -3.072 5.923 1.00 78.81 82 LEU A O 1
ATOM 631 N N . PHE A 1 83 ? -17.268 -2.314 3.847 1.00 82.06 83 PHE A N 1
ATOM 632 C CA . PHE A 1 83 ? -18.035 -1.151 4.285 1.00 82.06 83 PHE A CA 1
ATOM 633 C C . PHE A 1 83 ? -19.266 -1.526 5.128 1.00 82.06 83 PHE A C 1
ATOM 635 O O . PHE A 1 83 ? -19.349 -1.046 6.257 1.00 82.06 83 PHE A O 1
ATOM 642 N N . PRO A 1 84 ? -20.191 -2.410 4.700 1.00 83.00 84 PRO A N 1
ATOM 643 C CA . PRO A 1 84 ? -21.355 -2.759 5.518 1.00 83.00 84 PRO A CA 1
ATOM 644 C C . PRO A 1 84 ? -20.971 -3.451 6.836 1.00 83.00 84 PRO A C 1
ATOM 646 O O . PRO A 1 84 ? -21.570 -3.167 7.879 1.00 83.00 84 PRO A O 1
ATOM 649 N N . LEU A 1 85 ? -19.940 -4.305 6.822 1.00 79.62 85 LEU A N 1
ATOM 650 C CA . LEU A 1 85 ? -19.426 -4.972 8.021 1.00 79.62 85 LEU A CA 1
ATOM 651 C C . LEU A 1 85 ? -18.886 -3.959 9.040 1.00 79.62 85 LEU A C 1
ATOM 653 O O . LEU A 1 85 ? -19.289 -3.957 10.206 1.00 79.62 85 LEU A O 1
ATOM 657 N N . THR A 1 86 ? -18.003 -3.066 8.596 1.00 73.31 86 THR A N 1
ATOM 658 C CA . THR A 1 86 ? -17.395 -2.040 9.453 1.00 73.31 86 THR A CA 1
ATOM 659 C C . THR A 1 86 ? -18.415 -0.988 9.895 1.00 73.31 86 THR A C 1
ATOM 661 O O . THR A 1 86 ? -18.416 -0.590 11.059 1.00 73.31 86 THR A O 1
ATOM 664 N N . PHE A 1 87 ? -19.360 -0.607 9.030 1.00 80.00 87 PHE A N 1
ATOM 665 C CA . PHE A 1 87 ? -20.451 0.315 9.349 1.00 80.00 87 PHE A CA 1
ATOM 666 C C . PHE A 1 87 ? -21.368 -0.226 10.451 1.00 80.00 87 PHE A C 1
ATOM 668 O O . PHE A 1 87 ? -21.767 0.539 11.334 1.00 80.00 87 PHE A O 1
ATOM 675 N N . ARG A 1 88 ? -21.670 -1.533 10.437 1.00 77.88 88 ARG A N 1
ATOM 676 C CA . ARG A 1 88 ? -22.472 -2.208 11.473 1.00 77.88 88 ARG A CA 1
ATOM 677 C C . ARG A 1 88 ? -21.721 -2.342 12.800 1.00 77.88 88 ARG A C 1
ATOM 679 O O . ARG A 1 88 ? -22.340 -2.297 13.860 1.00 77.88 88 ARG A O 1
ATOM 686 N N . LEU A 1 89 ? -20.398 -2.483 12.755 1.00 73.75 89 LEU A N 1
ATOM 687 C CA . LEU A 1 89 ? -19.547 -2.652 13.937 1.00 73.75 89 LEU A CA 1
ATOM 688 C C . LEU A 1 89 ? -19.031 -1.325 14.522 1.00 73.75 89 LEU A C 1
ATOM 690 O O . LEU A 1 89 ? -18.474 -1.334 15.620 1.00 73.75 89 LEU A O 1
ATOM 694 N N . ARG A 1 90 ? -19.278 -0.183 13.859 1.00 70.31 90 ARG A N 1
ATOM 695 C CA . ARG A 1 90 ? -18.748 1.135 14.260 1.00 70.31 90 ARG A CA 1
ATOM 696 C C . ARG A 1 90 ? -19.136 1.581 15.674 1.00 70.31 90 ARG A C 1
ATOM 698 O O . ARG A 1 90 ? -18.357 2.272 16.316 1.00 70.31 90 ARG A O 1
ATOM 705 N N . ASN A 1 91 ? -20.318 1.186 16.161 1.00 66.31 91 ASN A N 1
ATOM 706 C CA . ASN A 1 91 ? -20.819 1.585 17.484 1.00 66.31 91 ASN A CA 1
ATOM 707 C C . ASN A 1 91 ? -20.250 0.734 18.633 1.00 66.31 91 ASN A C 1
ATOM 709 O O . ASN A 1 91 ? -20.508 1.027 19.799 1.00 66.31 91 ASN A O 1
ATOM 713 N N . LYS A 1 92 ? -19.473 -0.320 18.345 1.00 68.25 92 LYS A N 1
ATOM 714 C CA . LYS A 1 92 ? -18.749 -1.057 19.384 1.00 68.25 92 LYS A CA 1
ATOM 715 C C . LYS A 1 92 ? -17.425 -0.340 19.657 1.00 68.25 92 LYS A C 1
ATOM 717 O O . LYS A 1 92 ? -16.515 -0.399 18.835 1.00 68.25 92 LYS A O 1
ATOM 722 N N . TYR A 1 93 ? -17.316 0.279 20.835 1.00 54.94 93 TYR A N 1
ATOM 723 C CA . TYR A 1 93 ? -16.183 1.099 21.312 1.00 54.94 93 TYR A CA 1
ATOM 724 C C . TYR A 1 93 ? -14.775 0.486 21.115 1.00 54.94 93 TYR A C 1
ATOM 726 O O . TYR A 1 93 ? -13.787 1.212 21.084 1.00 54.94 93 TYR A O 1
ATOM 734 N N . TYR A 1 94 ? -14.667 -0.836 20.950 1.00 57.28 94 TYR A N 1
ATOM 735 C CA . TYR A 1 94 ? -13.397 -1.558 20.803 1.00 57.28 94 TYR A CA 1
ATOM 736 C C . TYR A 1 94 ? -12.956 -1.806 19.349 1.00 57.28 94 TYR A C 1
ATOM 738 O O . TYR A 1 94 ? -11.788 -2.114 19.111 1.00 57.28 94 TYR A O 1
ATOM 746 N N . TYR A 1 95 ? -13.859 -1.686 18.371 1.00 53.38 95 TYR A N 1
ATOM 747 C CA . TYR A 1 95 ? -13.619 -2.130 16.993 1.00 53.38 95 TYR A CA 1
ATOM 748 C C . TYR A 1 95 ? -12.628 -1.250 16.196 1.00 53.38 95 TYR A C 1
ATOM 750 O O . TYR A 1 95 ? -11.755 -1.814 15.536 1.00 53.38 95 TYR A O 1
ATOM 758 N N . PRO A 1 96 ? -12.663 0.100 16.268 1.00 60.00 96 PRO A N 1
ATOM 759 C CA . PRO A 1 96 ? -11.782 0.925 15.439 1.00 60.00 96 PRO A CA 1
ATOM 760 C C . PRO A 1 96 ? -10.324 0.917 15.920 1.00 60.00 96 PRO A C 1
ATOM 762 O O . PRO A 1 96 ? -9.410 0.778 15.115 1.00 60.00 96 PRO A O 1
ATOM 765 N N . GLY A 1 97 ? -10.088 1.041 17.232 1.00 65.31 97 GLY A N 1
ATOM 766 C CA . GLY A 1 97 ? -8.738 1.242 17.774 1.00 65.31 97 GLY A CA 1
ATOM 767 C C . GLY A 1 97 ? -7.831 0.019 17.631 1.00 65.31 97 GLY A C 1
ATOM 768 O O . GLY A 1 97 ? -6.706 0.128 17.152 1.00 65.31 97 GLY A O 1
ATOM 769 N N . TRP A 1 98 ? -8.330 -1.165 17.991 1.00 65.50 98 TRP A N 1
ATOM 770 C CA . TRP A 1 98 ? -7.511 -2.380 18.050 1.00 65.50 98 TRP A CA 1
ATOM 771 C C . TRP A 1 98 ? -7.163 -2.941 16.668 1.00 65.50 98 TRP A C 1
ATOM 773 O O . TRP A 1 98 ? -6.039 -3.400 16.458 1.00 65.50 98 TRP A O 1
ATOM 783 N N . ILE A 1 99 ? -8.108 -2.900 15.724 1.00 72.19 99 ILE A N 1
ATOM 784 C CA . ILE A 1 99 ? -7.910 -3.41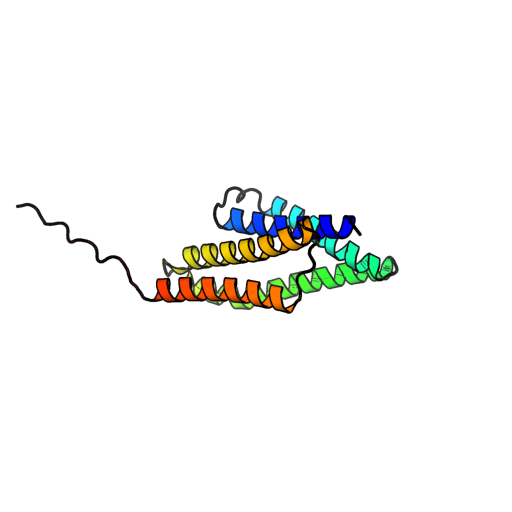2 14.361 1.00 72.19 99 ILE A CA 1
ATOM 785 C C . ILE A 1 99 ? -6.946 -2.511 13.594 1.00 72.19 99 ILE A C 1
ATOM 787 O O . ILE A 1 99 ? -6.001 -3.012 12.987 1.00 72.19 99 ILE A O 1
ATOM 791 N N . LEU A 1 100 ? -7.129 -1.189 13.679 1.00 72.62 100 LEU A N 1
ATOM 792 C CA . LEU A 1 100 ? -6.224 -0.233 13.041 1.00 72.62 100 LEU A CA 1
ATOM 793 C C . LEU A 1 100 ? -4.814 -0.328 13.621 1.00 72.62 100 LEU A C 1
ATOM 795 O O . LEU A 1 100 ? -3.850 -0.346 12.856 1.00 72.62 100 LEU A O 1
ATOM 799 N N . GLN A 1 101 ? -4.679 -0.442 14.946 1.00 76.75 101 GLN A N 1
ATOM 800 C CA . GLN A 1 101 ? -3.365 -0.519 15.578 1.00 76.75 101 GLN A CA 1
ATOM 801 C C . GLN A 1 101 ? -2.601 -1.782 15.187 1.00 76.75 101 GLN A C 1
ATOM 803 O O . GLN A 1 101 ? -1.458 -1.708 14.741 1.00 76.75 101 GLN A O 1
ATOM 808 N N . ARG A 1 102 ? -3.239 -2.948 15.306 1.00 79.50 102 ARG A N 1
ATOM 809 C CA . ARG A 1 102 ? -2.593 -4.229 14.999 1.00 79.50 102 ARG A CA 1
ATOM 810 C C . ARG A 1 102 ? -2.364 -4.426 13.513 1.00 79.50 102 ARG A C 1
ATOM 812 O O . ARG A 1 102 ? -1.295 -4.890 13.143 1.00 79.50 102 ARG A O 1
ATOM 819 N N . GLY A 1 103 ? -3.330 -4.048 12.676 1.00 79.88 103 GLY A N 1
ATOM 820 C CA . GLY A 1 103 ? -3.184 -4.107 11.224 1.00 79.88 103 GLY A CA 1
ATOM 821 C C . GLY A 1 103 ? -2.036 -3.224 10.736 1.00 79.88 103 GLY A C 1
ATOM 822 O O . GLY A 1 103 ? -1.232 -3.661 9.919 1.00 79.88 103 GLY A O 1
ATOM 823 N N . SER A 1 104 ? -1.897 -2.020 11.301 1.00 83.38 104 SER A N 1
ATOM 824 C CA . SER A 1 104 ? -0.783 -1.125 10.969 1.00 83.38 104 SER A CA 1
ATOM 825 C C . SER A 1 104 ? 0.553 -1.671 11.466 1.00 83.38 104 SER A C 1
ATOM 827 O O . SER A 1 104 ? 1.518 -1.676 10.711 1.00 83.38 104 SER A O 1
ATOM 829 N N . LEU A 1 105 ? 0.617 -2.190 12.697 1.00 86.00 105 LEU A N 1
ATOM 830 C CA . LEU A 1 105 ? 1.839 -2.807 13.215 1.00 86.00 105 LEU A CA 1
ATOM 831 C C . LEU A 1 105 ? 2.264 -4.007 12.358 1.00 86.00 105 LEU A C 1
ATOM 833 O O . LEU A 1 105 ? 3.431 -4.113 12.002 1.00 86.00 105 LEU A O 1
ATOM 837 N N . ALA A 1 106 ? 1.313 -4.855 11.961 1.00 83.75 106 ALA A N 1
ATOM 838 C CA . ALA A 1 106 ? 1.559 -5.996 11.086 1.00 83.75 106 ALA A CA 1
ATOM 839 C C . ALA A 1 106 ? 2.112 -5.565 9.721 1.00 83.75 106 ALA A C 1
ATOM 841 O O . ALA A 1 106 ? 3.144 -6.074 9.285 1.00 83.75 106 ALA A O 1
ATOM 842 N N . ALA A 1 107 ? 1.459 -4.596 9.072 1.00 81.25 107 ALA A N 1
ATOM 843 C CA . ALA A 1 107 ? 1.906 -4.062 7.790 1.00 81.25 107 ALA A CA 1
ATOM 844 C C . ALA A 1 107 ? 3.313 -3.450 7.890 1.00 81.25 107 ALA A C 1
ATOM 846 O O . ALA A 1 107 ? 4.154 -3.708 7.032 1.00 81.25 107 ALA A O 1
ATOM 847 N N . ALA A 1 108 ? 3.592 -2.701 8.963 1.00 87.88 108 ALA A N 1
ATOM 848 C CA . ALA A 1 108 ? 4.915 -2.145 9.223 1.00 87.88 108 ALA A CA 1
ATOM 849 C C . ALA A 1 108 ? 5.969 -3.238 9.437 1.00 87.88 108 ALA A C 1
ATOM 851 O O . ALA A 1 108 ? 7.055 -3.127 8.882 1.00 87.88 108 ALA A O 1
ATOM 852 N N . SER A 1 109 ? 5.667 -4.299 10.194 1.00 86.25 109 SER A N 1
ATOM 853 C CA . SER A 1 109 ? 6.603 -5.406 10.428 1.00 86.25 109 SER A CA 1
ATOM 854 C C . SER A 1 109 ? 6.959 -6.141 9.139 1.00 86.25 109 SER A C 1
ATOM 856 O O . SER A 1 109 ? 8.140 -6.337 8.865 1.00 86.25 109 SER A O 1
ATOM 858 N N . VAL A 1 110 ? 5.961 -6.499 8.324 1.00 83.88 110 VAL A N 1
ATOM 859 C CA . VAL A 1 110 ? 6.191 -7.166 7.030 1.00 83.88 110 VAL A CA 1
ATOM 860 C C . VAL A 1 110 ? 7.010 -6.268 6.104 1.00 83.88 110 VAL A C 1
ATOM 862 O O . VAL A 1 110 ? 8.004 -6.710 5.532 1.00 83.88 110 VAL A O 1
ATOM 865 N N . ALA A 1 111 ? 6.647 -4.988 6.005 1.00 86.00 111 ALA A N 1
ATOM 866 C CA . ALA A 1 111 ? 7.381 -4.035 5.182 1.00 86.00 111 ALA A CA 1
ATOM 867 C C . ALA A 1 111 ? 8.810 -3.788 5.689 1.00 86.00 111 ALA A C 1
ATOM 869 O O . ALA A 1 111 ? 9.718 -3.605 4.887 1.00 86.00 111 ALA A O 1
ATOM 870 N N . PHE A 1 112 ? 9.039 -3.817 7.002 1.00 88.81 112 PHE A N 1
ATOM 871 C CA . PHE A 1 112 ? 10.368 -3.659 7.589 1.00 88.81 112 PHE A CA 1
ATOM 872 C C . PHE A 1 112 ? 11.276 -4.858 7.302 1.00 88.81 112 PHE A C 1
ATOM 874 O O . PHE A 1 112 ? 12.435 -4.668 6.941 1.00 88.81 112 PHE A O 1
ATOM 881 N N . ILE A 1 113 ? 10.745 -6.083 7.384 1.00 84.88 113 ILE A N 1
ATOM 882 C CA . ILE A 1 113 ? 11.472 -7.296 6.978 1.00 84.88 113 ILE A CA 1
ATOM 883 C C . ILE A 1 113 ? 11.855 -7.201 5.497 1.00 84.88 113 ILE A C 1
ATOM 885 O O . ILE A 1 113 ? 13.021 -7.386 5.151 1.00 84.88 113 ILE A O 1
ATOM 889 N N . TRP A 1 114 ? 10.899 -6.835 4.639 1.00 85.38 114 TRP A N 1
ATOM 890 C CA . TRP A 1 114 ? 11.138 -6.679 3.204 1.00 85.38 114 TRP A CA 1
ATOM 891 C C . TRP A 1 114 ? 12.160 -5.571 2.886 1.00 85.38 114 TRP A C 1
ATOM 893 O O . TRP A 1 114 ? 13.009 -5.728 2.009 1.00 85.38 114 TRP A O 1
ATOM 903 N N . LEU A 1 115 ? 12.149 -4.470 3.646 1.00 88.50 115 LEU A N 1
ATOM 904 C CA . LEU A 1 115 ? 13.133 -3.394 3.521 1.00 88.50 115 LEU A CA 1
ATOM 905 C C . LEU A 1 115 ? 14.550 -3.865 3.874 1.00 88.50 115 LEU A C 1
ATOM 907 O O . LEU A 1 115 ? 15.496 -3.528 3.162 1.00 88.50 115 LEU A O 1
ATOM 911 N N . ILE A 1 116 ? 14.709 -4.640 4.952 1.00 85.81 116 ILE A N 1
ATOM 912 C CA . ILE A 1 116 ? 16.011 -5.197 5.347 1.00 85.81 116 ILE A CA 1
ATOM 913 C C . ILE A 1 116 ? 16.520 -6.166 4.284 1.00 85.81 116 ILE A C 1
ATOM 915 O O . ILE A 1 116 ? 17.684 -6.077 3.903 1.00 85.81 116 ILE A O 1
ATOM 919 N N . GLU A 1 117 ? 15.661 -7.049 3.773 1.00 82.12 117 GLU A N 1
ATOM 920 C CA . GLU A 1 117 ? 16.008 -7.989 2.702 1.00 82.12 117 GLU A CA 1
ATOM 921 C C . GLU A 1 117 ? 16.598 -7.248 1.491 1.00 82.12 117 GLU A C 1
ATOM 923 O O . GLU A 1 117 ? 17.691 -7.566 1.009 1.00 82.12 117 GLU A O 1
ATOM 928 N N . ARG A 1 118 ? 15.911 -6.194 1.035 1.00 84.12 118 ARG A N 1
ATOM 929 C CA . ARG A 1 118 ? 16.344 -5.406 -0.126 1.00 84.12 118 ARG A CA 1
ATOM 930 C C . ARG A 1 118 ? 17.546 -4.513 0.150 1.00 84.12 118 ARG A C 1
ATOM 932 O O . ARG A 1 118 ? 18.406 -4.393 -0.725 1.00 84.12 118 ARG A O 1
ATOM 939 N N . GLY A 1 119 ? 17.649 -3.948 1.350 1.00 80.50 119 GLY A N 1
ATOM 940 C CA . GLY A 1 119 ? 18.773 -3.109 1.767 1.00 80.50 119 GLY A CA 1
ATOM 941 C C . GLY A 1 119 ? 20.067 -3.892 1.996 1.00 80.50 119 GLY A C 1
ATOM 942 O O . GLY A 1 119 ? 21.136 -3.444 1.590 1.00 80.50 119 GLY A O 1
ATOM 943 N N . ALA A 1 120 ? 19.982 -5.083 2.590 1.00 78.62 120 ALA A N 1
ATOM 944 C CA . ALA A 1 120 ? 21.135 -5.926 2.905 1.00 78.62 120 ALA A CA 1
ATOM 945 C C . ALA A 1 120 ? 21.600 -6.802 1.727 1.00 78.62 120 ALA A C 1
ATOM 947 O O . ALA A 1 120 ? 22.583 -7.528 1.861 1.00 78.62 120 ALA A O 1
ATOM 948 N N . ASN A 1 121 ? 20.912 -6.740 0.576 1.00 72.25 121 ASN A N 1
ATOM 949 C CA . ASN A 1 121 ? 21.163 -7.600 -0.586 1.00 72.25 121 ASN A CA 1
ATOM 950 C C . ASN A 1 121 ? 21.188 -9.097 -0.221 1.00 72.25 121 ASN A C 1
ATOM 952 O O . ASN A 1 121 ? 21.974 -9.869 -0.774 1.00 72.25 121 ASN A O 1
ATOM 956 N N . GLN A 1 122 ? 20.355 -9.495 0.740 1.00 67.94 122 GLN A N 1
ATOM 957 C CA . GLN A 1 122 ? 20.219 -10.888 1.137 1.00 67.94 122 GLN A CA 1
ATOM 958 C C . GLN A 1 122 ? 18.989 -11.472 0.457 1.00 67.94 122 GLN A C 1
ATOM 960 O O . GLN A 1 122 ? 17.899 -10.926 0.571 1.00 67.94 122 GLN A O 1
ATOM 965 N N . ASN A 1 123 ? 19.168 -12.583 -0.255 1.00 64.62 123 ASN A N 1
ATOM 966 C CA . ASN A 1 123 ? 18.057 -13.366 -0.779 1.00 64.62 123 ASN A CA 1
ATOM 967 C C . ASN A 1 123 ? 17.763 -14.460 0.247 1.00 64.62 123 ASN A C 1
ATOM 969 O O . ASN A 1 123 ? 18.361 -15.535 0.177 1.00 64.62 123 ASN A O 1
ATOM 973 N N . PHE A 1 124 ? 16.901 -14.175 1.226 1.00 64.56 124 PHE A N 1
ATOM 974 C CA . PHE A 1 124 ? 16.393 -15.235 2.096 1.00 64.56 124 PHE A CA 1
ATOM 975 C C . PHE A 1 124 ? 15.729 -16.307 1.232 1.00 64.56 124 PHE A C 1
ATOM 977 O O . PHE A 1 124 ? 15.089 -16.004 0.219 1.00 64.56 124 PHE A O 1
ATOM 984 N N . SER A 1 125 ? 15.879 -17.573 1.611 1.00 64.50 125 SER A N 1
ATOM 985 C CA . SER A 1 125 ? 15.126 -18.625 0.938 1.00 64.50 125 SER A CA 1
ATOM 986 C C . SER A 1 125 ? 13.623 -18.384 1.138 1.00 64.50 125 SER A C 1
ATOM 988 O O . SER A 1 125 ? 13.188 -17.899 2.185 1.00 64.50 125 SER A O 1
ATOM 990 N N . GLN A 1 126 ? 12.798 -18.755 0.153 1.00 65.50 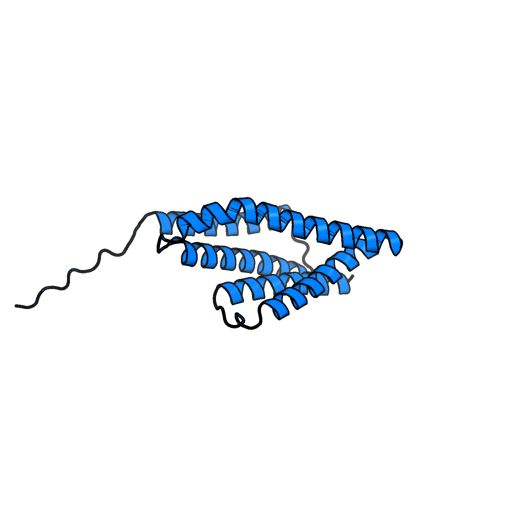126 GLN A N 1
ATOM 991 C CA . GLN A 1 126 ? 11.339 -18.578 0.247 1.00 65.50 126 GLN A CA 1
ATOM 992 C C . GLN A 1 126 ? 10.740 -19.260 1.491 1.00 65.50 126 GLN A C 1
ATOM 994 O O . GLN A 1 126 ? 9.727 -18.809 2.030 1.00 65.50 126 GLN A O 1
ATOM 999 N N . ALA A 1 127 ? 11.387 -20.325 1.973 1.00 66.31 127 ALA A N 1
ATOM 1000 C CA . ALA A 1 127 ? 11.027 -21.014 3.205 1.00 66.31 127 ALA A CA 1
ATOM 1001 C C . ALA A 1 127 ? 11.309 -20.161 4.454 1.00 66.31 127 ALA A C 1
ATOM 1003 O O . ALA A 1 127 ? 10.432 -20.032 5.303 1.00 66.31 127 ALA A O 1
ATOM 1004 N N . GLU A 1 128 ? 12.480 -19.528 4.559 1.00 69.94 128 GLU A N 1
ATOM 1005 C CA . GLU A 1 128 ? 12.820 -18.633 5.677 1.00 69.94 128 GLU A CA 1
ATOM 1006 C C . GLU A 1 128 ? 11.906 -17.407 5.714 1.00 69.94 128 GLU A C 1
ATOM 1008 O O . GLU A 1 128 ? 11.404 -17.043 6.777 1.00 69.94 128 GLU A O 1
ATOM 1013 N N . PHE A 1 129 ? 11.612 -16.819 4.552 1.00 66.94 129 PHE A N 1
ATOM 1014 C CA . PHE A 1 129 ? 10.669 -15.705 4.453 1.00 66.94 129 PHE A CA 1
ATOM 1015 C C . PHE A 1 129 ? 9.255 -16.115 4.886 1.00 66.94 129 PHE A C 1
ATOM 1017 O O . PHE A 1 129 ? 8.597 -15.399 5.648 1.00 66.94 129 PHE A O 1
ATOM 1024 N N . SER A 1 130 ? 8.800 -17.297 4.457 1.00 67.31 130 SER A N 1
ATOM 1025 C CA . SER A 1 130 ? 7.497 -17.842 4.853 1.00 67.31 130 SER A CA 1
ATOM 1026 C C . SER A 1 130 ? 7.435 -18.122 6.353 1.00 67.31 130 SER A C 1
ATOM 1028 O O . SER A 1 130 ? 6.433 -17.803 6.986 1.00 67.31 130 SER A O 1
ATOM 1030 N N . LEU A 1 131 ? 8.508 -18.653 6.947 1.00 72.50 131 LEU A N 1
ATOM 1031 C CA . LEU A 1 131 ? 8.598 -18.912 8.385 1.00 72.50 131 LEU A CA 1
ATOM 1032 C C . LEU A 1 131 ? 8.606 -17.617 9.202 1.00 72.50 131 LEU A C 1
ATOM 1034 O O . LEU A 1 131 ? 7.852 -17.514 10.164 1.00 72.50 131 LEU A O 1
ATOM 1038 N N . LEU A 1 132 ? 9.384 -16.605 8.813 1.00 68.00 132 LEU A N 1
ATOM 1039 C CA . LEU A 1 132 ? 9.389 -15.300 9.485 1.00 68.00 132 LEU A CA 1
ATOM 1040 C C . LEU A 1 132 ? 8.021 -14.612 9.388 1.00 68.00 132 LEU A C 1
ATOM 1042 O O . LEU A 1 132 ? 7.502 -14.121 10.391 1.00 68.00 132 LEU A O 1
ATOM 1046 N N . SER A 1 133 ? 7.395 -14.649 8.210 1.00 68.50 133 SER A N 1
ATOM 1047 C CA . SER A 1 133 ? 6.040 -14.126 7.994 1.00 68.50 133 SER A CA 1
ATOM 1048 C C . SER A 1 133 ? 5.005 -14.865 8.847 1.00 68.50 133 SER A C 1
ATOM 1050 O O . SER A 1 133 ? 4.147 -14.235 9.468 1.00 68.50 133 SER A O 1
ATOM 1052 N N . LEU A 1 134 ? 5.116 -16.194 8.943 1.00 69.94 134 LEU A N 1
ATOM 1053 C CA . LEU A 1 134 ? 4.254 -17.036 9.771 1.00 69.94 134 LEU A CA 1
ATOM 1054 C C . LEU A 1 134 ? 4.454 -16.760 11.266 1.00 69.94 134 LEU A C 1
ATOM 1056 O O . LEU A 1 134 ? 3.475 -16.689 12.000 1.00 69.94 134 LEU A O 1
ATOM 1060 N N . LEU A 1 135 ? 5.691 -16.569 11.729 1.00 71.56 135 LEU A N 1
ATOM 1061 C CA . LEU A 1 135 ? 6.004 -16.257 13.127 1.00 71.56 135 LEU A CA 1
ATOM 1062 C C . LEU A 1 135 ? 5.475 -14.879 13.533 1.00 71.56 135 LEU A C 1
ATOM 1064 O O . LEU A 1 135 ? 4.921 -14.727 14.625 1.00 71.56 135 LEU A O 1
ATOM 1068 N N . VAL A 1 136 ? 5.579 -13.884 12.649 1.00 68.44 136 VAL A N 1
ATOM 1069 C CA . VAL A 1 136 ? 4.957 -12.567 12.843 1.00 68.44 136 VAL A CA 1
ATOM 1070 C C . VAL A 1 136 ? 3.436 -12.710 12.903 1.00 68.44 136 VAL A C 1
ATOM 1072 O O . VAL A 1 136 ? 2.808 -12.204 13.834 1.00 68.44 136 VAL A O 1
ATOM 1075 N N . PHE A 1 137 ? 2.839 -13.464 11.976 1.00 68.00 137 PHE A N 1
ATOM 1076 C CA . PHE A 1 137 ? 1.399 -13.722 11.955 1.00 68.00 137 PHE A CA 1
ATOM 1077 C C . PHE A 1 137 ? 0.911 -14.454 13.217 1.00 68.00 137 PHE A C 1
ATOM 1079 O O . PHE A 1 137 ? -0.085 -14.054 13.820 1.00 68.00 137 PHE A O 1
ATOM 1086 N N . LEU A 1 138 ? 1.643 -15.472 13.674 1.00 67.69 138 LEU A N 1
ATOM 1087 C CA . LEU A 1 138 ? 1.363 -16.222 14.898 1.00 67.69 138 LEU A CA 1
ATOM 1088 C C . LEU A 1 138 ? 1.467 -15.323 16.135 1.00 67.69 138 LEU A C 1
ATOM 1090 O O . LEU A 1 138 ? 0.601 -15.370 17.004 1.00 67.69 138 LEU A O 1
ATOM 1094 N N . SER A 1 139 ? 2.474 -14.451 16.194 1.00 60.88 139 SER A N 1
ATOM 1095 C CA . SER A 1 139 ? 2.636 -13.476 17.279 1.00 60.88 139 SER A CA 1
ATOM 1096 C C . SER A 1 139 ? 1.450 -12.507 17.342 1.00 60.88 139 SER A C 1
ATOM 1098 O O . SER A 1 139 ? 0.916 -12.241 18.420 1.00 60.88 139 SER A O 1
ATOM 1100 N N . ILE A 1 140 ? 0.970 -12.037 16.186 1.00 63.47 140 ILE A N 1
ATOM 1101 C CA . ILE A 1 140 ? -0.235 -11.202 16.074 1.00 63.47 140 ILE A CA 1
ATOM 1102 C C . ILE A 1 140 ? -1.479 -11.974 16.525 1.00 63.47 140 ILE A C 1
ATOM 1104 O O . ILE A 1 140 ? -2.283 -11.433 17.287 1.00 63.47 140 ILE A O 1
ATOM 1108 N N . PHE A 1 141 ? -1.633 -13.230 16.099 1.00 67.62 141 PHE A N 1
ATOM 1109 C CA . PHE A 1 141 ? -2.743 -14.096 16.495 1.00 67.62 141 PHE A CA 1
ATOM 1110 C C . PHE A 1 141 ? -2.763 -14.345 18.011 1.00 67.62 141 PHE A C 1
ATOM 1112 O O . PHE A 1 141 ? -3.814 -14.219 18.633 1.00 67.62 141 PHE A O 1
ATOM 1119 N N . LEU A 1 142 ? -1.612 -14.602 18.638 1.00 66.94 142 LEU A N 1
ATOM 1120 C CA . LEU A 1 142 ? -1.491 -14.793 20.090 1.00 66.94 142 LEU A CA 1
ATOM 1121 C C . LEU A 1 142 ? -1.781 -13.511 20.883 1.00 66.94 142 LEU A C 1
ATOM 1123 O O . LEU A 1 142 ? -2.446 -13.534 21.920 1.00 66.94 142 LEU A O 1
ATOM 1127 N N . ILE A 1 143 ? -1.325 -12.362 20.385 1.00 59.53 143 ILE A N 1
ATOM 1128 C CA . ILE A 1 143 ? -1.680 -11.056 20.949 1.00 59.53 143 ILE A CA 1
ATOM 1129 C C . ILE A 1 143 ? -3.195 -10.819 20.792 1.00 59.53 143 ILE A C 1
ATOM 1131 O O . ILE A 1 143 ? -3.841 -10.284 21.700 1.00 59.53 143 ILE A O 1
ATOM 1135 N N . PHE A 1 144 ? -3.787 -11.247 19.673 1.00 55.06 144 PHE A N 1
ATOM 1136 C CA . PHE A 1 144 ? -5.224 -11.174 19.418 1.00 55.06 144 PHE A CA 1
ATOM 1137 C C . PHE A 1 144 ? -6.046 -12.017 20.386 1.00 55.06 144 PHE A C 1
ATOM 1139 O O . PHE A 1 144 ? -6.901 -11.449 21.068 1.00 55.06 144 PHE A O 1
ATOM 1146 N N . THR A 1 145 ? -5.735 -13.305 20.526 1.00 55.31 145 THR A N 1
ATOM 1147 C CA . THR A 1 145 ? -6.441 -14.221 21.432 1.00 55.31 145 THR A CA 1
ATOM 1148 C C . THR A 1 145 ? -6.373 -13.751 22.885 1.00 55.31 145 THR A C 1
ATOM 1150 O O . THR A 1 145 ? -7.401 -13.722 23.564 1.00 55.31 145 THR A O 1
ATOM 1153 N N . LYS A 1 146 ? -5.207 -13.272 23.340 1.00 52.72 146 LYS A N 1
ATOM 1154 C CA . LYS A 1 146 ? -5.014 -12.725 24.695 1.00 52.72 146 LYS A CA 1
ATOM 1155 C C . LYS A 1 146 ? -5.812 -11.443 24.960 1.00 52.72 146 LYS A C 1
ATOM 1157 O O . LYS A 1 146 ? -6.212 -11.183 26.090 1.00 52.72 146 LYS A O 1
ATOM 1162 N N . ALA A 1 147 ? -6.059 -10.631 23.935 1.00 52.16 147 ALA A N 1
ATOM 1163 C CA . ALA A 1 147 ? -6.876 -9.426 24.074 1.00 52.16 147 ALA A CA 1
ATOM 1164 C C . ALA A 1 147 ? -8.379 -9.705 24.009 1.00 52.16 147 ALA A C 1
ATOM 1166 O O . ALA A 1 147 ? -9.161 -9.007 24.649 1.00 52.16 147 ALA A O 1
ATOM 1167 N N . THR A 1 148 ? -8.794 -10.732 23.267 1.00 51.91 148 THR A N 1
ATOM 1168 C CA . THR A 1 148 ? -10.191 -11.179 23.234 1.00 51.91 148 THR A CA 1
ATOM 1169 C C . THR A 1 148 ? -10.582 -11.998 24.463 1.00 51.91 148 THR A C 1
ATOM 1171 O O . THR A 1 148 ? -11.766 -12.088 24.768 1.00 51.91 148 THR A O 1
ATOM 1174 N N . SER A 1 149 ? -9.616 -12.554 25.205 1.00 51.50 149 SER A N 1
ATOM 1175 C CA . SER A 1 149 ? -9.864 -13.370 26.403 1.00 51.50 149 SER A CA 1
ATOM 1176 C C . SER A 1 149 ? -10.194 -12.568 27.673 1.00 51.50 149 SER A C 1
ATOM 1178 O O . SER A 1 149 ? -10.187 -13.130 28.764 1.00 51.50 149 SER A O 1
ATOM 1180 N N . GLY A 1 150 ? -10.484 -11.265 27.567 1.00 53.00 150 GLY A N 1
ATOM 1181 C CA . GLY A 1 15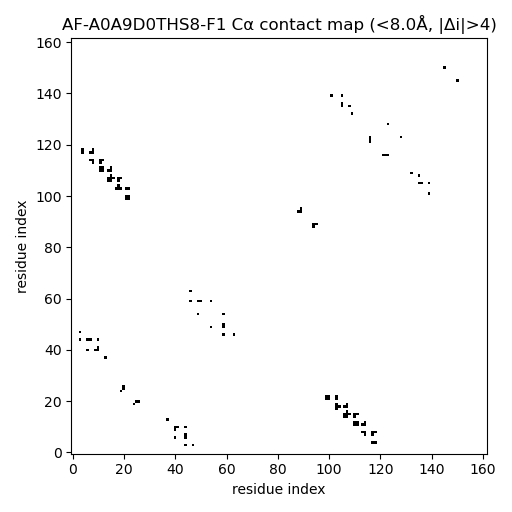0 ? -11.216 -10.535 28.607 1.00 53.00 150 GLY A CA 1
ATOM 1182 C C . GLY A 1 150 ? -10.524 -10.365 29.963 1.00 53.00 150 GLY A C 1
ATOM 1183 O O . GLY A 1 150 ? -11.219 -10.180 30.958 1.00 53.00 150 GLY A O 1
ATOM 1184 N N . GLN A 1 151 ? -9.189 -10.355 30.047 1.00 51.81 151 GLN A N 1
ATOM 1185 C CA . GLN A 1 151 ? -8.526 -9.879 31.270 1.00 51.81 151 GLN A CA 1
ATOM 1186 C C . GLN A 1 151 ? -8.531 -8.345 31.322 1.00 51.81 151 GLN A C 1
ATOM 1188 O O . GLN A 1 151 ? -7.509 -7.681 31.175 1.00 51.81 151 GLN A O 1
ATOM 1193 N N . VAL A 1 152 ? -9.727 -7.785 31.510 1.00 55.94 152 VAL A N 1
ATOM 1194 C CA . VAL A 1 152 ? -9.919 -6.433 32.036 1.00 55.94 152 VAL A CA 1
ATOM 1195 C C . VAL A 1 152 ? -9.435 -6.473 33.490 1.00 55.94 152 VAL A C 1
ATOM 1197 O O . VAL A 1 152 ? -9.967 -7.280 34.260 1.00 55.94 152 VAL A O 1
ATOM 1200 N N . PRO A 1 153 ? -8.440 -5.665 33.901 1.00 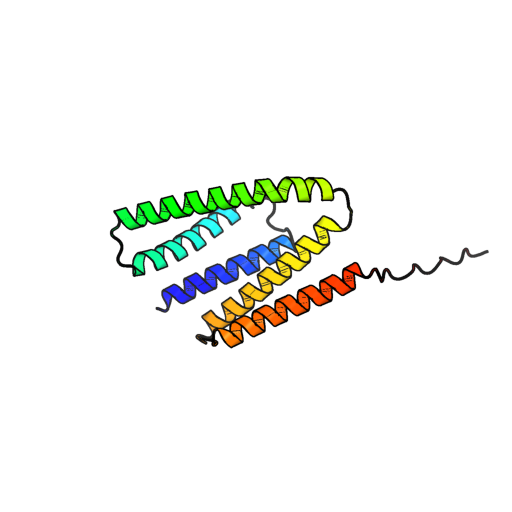56.09 153 PRO A N 1
ATOM 1201 C CA . PRO A 1 153 ? -8.095 -5.536 35.310 1.00 56.09 153 PRO A CA 1
ATOM 1202 C C . PRO A 1 153 ? -9.365 -5.159 36.069 1.00 56.09 153 PRO A C 1
ATOM 1204 O O . PRO A 1 153 ? -9.986 -4.136 35.780 1.00 56.09 153 PRO A O 1
ATOM 1207 N N . ARG A 1 154 ? -9.802 -6.026 36.986 1.00 59.41 154 ARG A N 1
ATOM 1208 C CA . ARG A 1 154 ? -10.980 -5.783 37.818 1.00 59.41 154 ARG A CA 1
ATOM 1209 C C . ARG A 1 154 ? -10.716 -4.473 38.567 1.00 59.41 154 ARG A C 1
ATOM 1211 O O . ARG A 1 154 ? -9.740 -4.400 39.312 1.00 59.41 154 ARG A O 1
ATOM 1218 N N . ALA A 1 155 ? -11.511 -3.435 38.302 1.00 63.28 155 ALA A N 1
ATOM 1219 C CA . ALA A 1 155 ? -11.346 -2.143 38.958 1.00 63.28 155 ALA A CA 1
ATOM 1220 C C . ALA A 1 155 ? -11.332 -2.357 40.478 1.00 63.28 155 ALA A C 1
ATOM 1222 O O . ALA A 1 155 ? -12.222 -3.017 41.019 1.00 63.28 155 ALA A O 1
ATOM 1223 N N . VAL A 1 156 ? -10.296 -1.846 41.146 1.00 67.62 156 VAL A N 1
ATOM 1224 C CA . VAL A 1 156 ? -10.221 -1.837 42.608 1.00 67.62 156 VAL A CA 1
ATOM 1225 C C . VAL A 1 156 ? -11.418 -1.019 43.097 1.00 67.62 156 VAL A C 1
ATOM 1227 O O . VAL A 1 156 ? -11.539 0.139 42.690 1.00 67.62 156 VAL A O 1
ATOM 1230 N N . PRO A 1 157 ? -12.333 -1.580 43.908 1.00 64.19 157 PRO A N 1
ATOM 1231 C CA . PRO A 1 157 ? -13.437 -0.800 44.438 1.00 64.19 157 PRO A CA 1
ATOM 1232 C C . PRO A 1 157 ? -12.852 0.337 45.274 1.00 64.19 157 PRO A C 1
ATOM 1234 O O . PRO A 1 157 ? -12.092 0.099 46.216 1.00 64.19 157 PRO A O 1
ATOM 1237 N N . LEU A 1 158 ? -13.177 1.577 44.899 1.00 67.31 158 LEU A N 1
ATOM 1238 C CA . LEU A 1 158 ? -12.886 2.738 45.724 1.00 67.31 158 LEU A CA 1
ATOM 1239 C C . LEU A 1 158 ? -13.609 2.519 47.048 1.00 67.31 158 LEU A C 1
ATOM 1241 O O . LEU A 1 158 ? -14.837 2.535 47.111 1.00 67.31 158 LEU A O 1
ATOM 1245 N N . LYS A 1 159 ? -12.821 2.246 48.087 1.00 65.88 159 LYS A N 1
ATOM 1246 C CA . LYS A 1 159 ? -13.276 2.208 49.468 1.00 65.88 159 LYS A CA 1
ATOM 1247 C C . LYS A 1 159 ? -13.938 3.559 49.723 1.00 65.88 159 LYS A C 1
ATOM 1249 O O . LYS A 1 159 ? -13.252 4.578 49.746 1.00 65.88 159 LYS A O 1
ATOM 1254 N N . THR A 1 160 ? -15.262 3.577 49.836 1.00 68.75 160 THR A N 1
ATOM 1255 C CA . THR A 1 160 ? -15.987 4.739 50.341 1.00 68.75 160 THR A CA 1
ATOM 1256 C C . THR A 1 160 ? -15.443 4.991 51.741 1.00 68.75 160 THR A C 1
ATOM 1258 O O . THR A 1 160 ? -15.635 4.165 52.637 1.00 68.75 160 THR A O 1
ATOM 1261 N N . ALA A 1 161 ? -14.641 6.045 51.882 1.00 63.25 161 ALA A N 1
ATOM 1262 C CA . ALA A 1 161 ? -14.153 6.484 53.178 1.00 63.25 161 ALA A CA 1
ATOM 1263 C C . ALA A 1 161 ? -15.358 6.939 54.029 1.00 63.25 161 ALA A C 1
ATOM 1265 O O . ALA A 1 161 ? -16.304 7.479 53.449 1.00 63.25 161 ALA A O 1
ATOM 1266 N N . PRO A 1 162 ? -15.350 6.645 55.341 1.00 69.75 162 PRO A N 1
ATOM 1267 C CA . PRO A 1 162 ? -16.450 6.947 56.255 1.00 69.75 162 PRO A CA 1
ATOM 1268 C C . PRO A 1 162 ? -16.648 8.448 56.480 1.00 69.75 162 PRO A C 1
ATOM 1270 O O . PRO A 1 162 ? -15.650 9.199 56.378 1.00 69.75 162 PRO A O 1
#

Secondary structure (DSSP, 8-state):
-HHHHHHHHHHHHHHHHHHHHHHS---GGGHHHHHHHHHHHHHHHHHHHHHHTT--HHHHHHHHHHHHHHHHHHHHHHHHHHHHHHHHHTTSTTHHHHHHHHHHHHHHHHHHHHHHHHHTT----HHHHHHHHHHHHHHHHHHHHHHHTT----PPP-----

pLDDT: mean 77.4, std 11.25, range [51.5, 92.69]

Foldseek 3Di:
DLVLLVLLLVLLVLLLVVLVCLLVVPCVVPVVVSVVVNCVSVLVSVLVVVVVVVDDPVVSVVVSVVVVVVVVVVVVVCCVPVVVVCVVCVPPPPPSNPCSNLVSVLSNVLSVVSSCCSVVVPDDDPVVNVVVNVVSVVVSVVVVVVVVVDPPPDPDPDPPDD